Protein AF-A0A948MH46-F1 (afdb_monomer)

Structure (mmCIF, N/CA/C/O backbone):
data_AF-A0A948MH46-F1
#
_entry.id   AF-A0A948MH46-F1
#
loop_
_atom_site.group_PDB
_atom_site.id
_atom_site.type_symbol
_atom_site.label_atom_id
_atom_site.label_alt_id
_atom_site.label_comp_id
_atom_site.label_asym_id
_atom_site.label_entity_id
_atom_site.label_seq_id
_atom_site.pdbx_PDB_ins_code
_atom_site.Cartn_x
_atom_site.Cartn_y
_atom_site.Cartn_z
_atom_site.occupancy
_atom_site.B_iso_or_equiv
_atom_site.auth_seq_id
_atom_site.auth_comp_id
_atom_site.auth_asym_id
_atom_site.auth_atom_id
_atom_site.pdbx_PDB_model_num
ATOM 1 N N . MET A 1 1 ? 61.807 -23.622 1.135 1.00 54.81 1 MET A N 1
ATOM 2 C CA . MET A 1 1 ? 60.787 -22.663 1.619 1.00 54.81 1 MET A CA 1
ATOM 3 C C . MET A 1 1 ? 59.975 -22.115 0.438 1.00 54.81 1 MET A C 1
ATOM 5 O O . MET A 1 1 ? 59.960 -20.921 0.207 1.00 54.81 1 MET A O 1
ATOM 9 N N . THR A 1 2 ? 59.340 -22.984 -0.359 1.00 57.38 2 THR A N 1
ATOM 10 C CA . THR A 1 2 ? 58.675 -22.589 -1.627 1.00 57.38 2 THR A CA 1
ATOM 11 C C . THR A 1 2 ? 57.303 -23.246 -1.829 1.00 57.38 2 THR A C 1
ATOM 13 O O . THR A 1 2 ? 56.508 -22.768 -2.627 1.00 57.38 2 THR A O 1
ATOM 16 N N . LEU A 1 3 ? 56.960 -24.279 -1.046 1.00 60.03 3 LEU A N 1
ATOM 17 C CA . LEU A 1 3 ? 55.705 -25.028 -1.202 1.00 60.03 3 LEU A CA 1
ATOM 18 C C . LEU A 1 3 ? 54.468 -24.322 -0.603 1.00 60.03 3 LEU A C 1
ATOM 20 O O . LEU A 1 3 ? 53.342 -24.682 -0.920 1.00 60.03 3 LEU A O 1
ATOM 24 N N . ARG A 1 4 ? 54.658 -23.289 0.235 1.00 62.06 4 ARG A N 1
ATOM 25 C CA . ARG A 1 4 ? 53.557 -22.503 0.836 1.00 62.06 4 ARG A CA 1
ATOM 26 C C . ARG A 1 4 ? 53.067 -21.338 -0.031 1.00 62.06 4 ARG A C 1
ATOM 28 O O . ARG A 1 4 ? 52.043 -20.748 0.287 1.00 62.06 4 ARG A O 1
ATOM 35 N N . LEU A 1 5 ? 53.774 -21.026 -1.120 1.00 65.69 5 LEU A N 1
ATOM 36 C CA . LEU A 1 5 ? 53.410 -19.949 -2.052 1.00 65.69 5 LEU A CA 1
ATOM 37 C C . LEU A 1 5 ? 52.454 -20.427 -3.160 1.00 65.69 5 LEU A C 1
ATOM 39 O O . LEU A 1 5 ? 51.672 -19.638 -3.681 1.00 65.69 5 LEU A O 1
ATOM 43 N N . PHE A 1 6 ? 52.454 -21.730 -3.461 1.00 72.44 6 PHE A N 1
ATOM 44 C CA . PHE A 1 6 ? 51.547 -22.356 -4.429 1.00 72.44 6 PHE A CA 1
ATOM 45 C C . PHE A 1 6 ? 50.046 -22.180 -4.125 1.00 72.44 6 PHE A C 1
ATOM 47 O O . PHE A 1 6 ? 49.322 -21.761 -5.028 1.00 72.44 6 PHE A O 1
ATOM 54 N N . PRO A 1 7 ? 49.542 -22.435 -2.897 1.00 77.69 7 PRO A N 1
ATOM 55 C CA . PRO A 1 7 ? 48.110 -22.293 -2.623 1.00 77.69 7 PRO A CA 1
ATOM 56 C C . PRO A 1 7 ?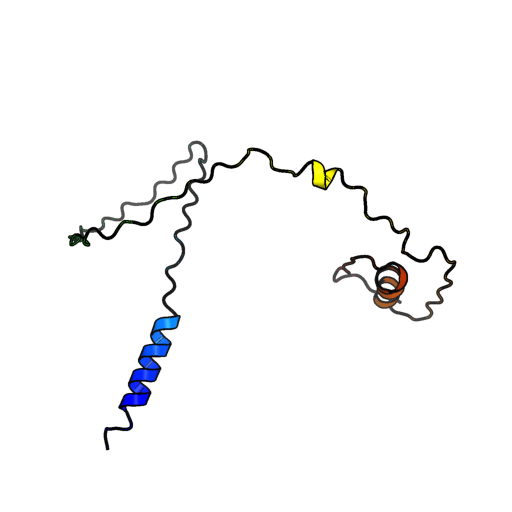 47.650 -20.832 -2.693 1.00 77.69 7 PRO A C 1
ATOM 58 O O . PRO A 1 7 ? 46.534 -20.559 -3.121 1.00 77.69 7 PRO A O 1
ATOM 61 N N . VAL A 1 8 ? 48.525 -19.887 -2.334 1.00 80.38 8 VAL A N 1
ATOM 62 C CA . VAL A 1 8 ? 48.232 -18.450 -2.409 1.00 80.38 8 VAL A CA 1
ATOM 63 C C . VAL A 1 8 ? 48.104 -18.004 -3.865 1.00 80.38 8 VAL A C 1
ATOM 65 O O . VAL A 1 8 ? 47.161 -17.298 -4.207 1.00 80.38 8 VAL A O 1
ATOM 68 N N . SER A 1 9 ? 48.999 -18.464 -4.743 1.00 80.00 9 SER A N 1
ATOM 69 C CA . SER A 1 9 ? 48.936 -18.142 -6.173 1.00 80.00 9 SER A CA 1
ATOM 70 C C . SER A 1 9 ? 47.686 -18.727 -6.846 1.00 80.00 9 SER A C 1
ATOM 72 O O . SER A 1 9 ? 47.034 -18.039 -7.630 1.00 80.00 9 SER A O 1
ATOM 74 N N . PHE A 1 10 ? 47.290 -19.950 -6.473 1.00 81.56 10 PHE A N 1
ATOM 75 C CA . PHE A 1 10 ? 46.062 -20.579 -6.970 1.00 81.56 10 PHE A CA 1
ATOM 76 C C . PHE A 1 10 ? 44.793 -19.847 -6.505 1.00 81.56 10 PHE A C 1
ATOM 78 O O . PHE A 1 10 ? 43.868 -19.640 -7.289 1.00 81.56 10 PHE A O 1
ATOM 85 N N . LEU A 1 11 ? 44.766 -19.395 -5.248 1.00 81.88 11 LEU A N 1
ATOM 86 C CA . LEU A 1 11 ? 43.648 -18.625 -4.704 1.00 81.88 11 LEU A CA 1
ATOM 87 C C . LEU A 1 11 ? 43.502 -17.267 -5.406 1.00 81.88 11 LEU A C 1
ATOM 89 O O . LEU A 1 11 ? 42.392 -16.887 -5.767 1.00 81.88 11 LEU A O 1
ATOM 93 N N . VAL A 1 12 ? 44.608 -16.568 -5.681 1.00 80.06 12 VAL A N 1
ATOM 94 C CA . VAL A 1 12 ? 44.581 -15.301 -6.435 1.00 80.06 12 VAL A CA 1
ATOM 95 C C . VAL A 1 12 ? 44.068 -15.508 -7.867 1.00 80.06 12 VAL A C 1
ATOM 97 O O . VAL A 1 12 ? 43.268 -14.704 -8.340 1.00 80.06 12 VAL A O 1
ATOM 100 N N . ALA A 1 13 ? 44.446 -16.603 -8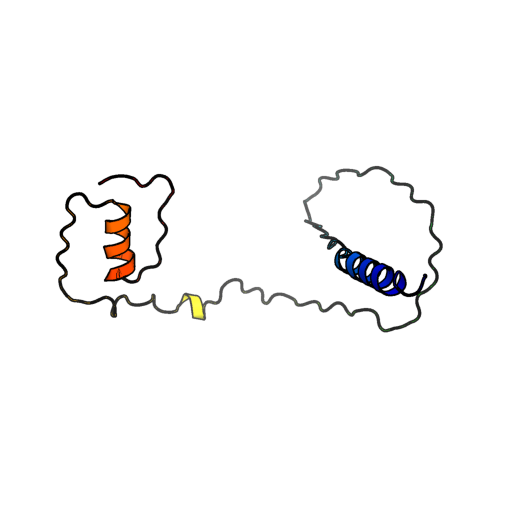.535 1.00 77.69 13 ALA A N 1
ATOM 101 C CA . ALA A 1 13 ? 43.948 -16.923 -9.876 1.00 77.69 13 ALA A CA 1
ATOM 102 C C . ALA A 1 13 ? 42.427 -17.179 -9.902 1.00 77.69 13 ALA A C 1
ATOM 104 O O . ALA A 1 13 ? 41.745 -16.729 -10.823 1.00 77.69 13 ALA A O 1
ATOM 105 N N . LEU A 1 14 ? 41.879 -17.838 -8.873 1.00 77.62 14 LEU A N 1
ATOM 106 C CA . LEU A 1 14 ? 40.433 -18.055 -8.738 1.00 77.62 14 LEU A CA 1
ATOM 107 C C . LEU A 1 14 ? 39.654 -16.750 -8.514 1.00 77.62 14 LEU A C 1
ATOM 109 O O . LEU A 1 14 ? 38.570 -16.594 -9.071 1.00 77.62 14 LEU A O 1
ATOM 113 N N . LEU A 1 15 ? 40.201 -15.796 -7.749 1.00 73.50 15 LEU A N 1
ATOM 114 C CA . LEU A 1 15 ? 39.531 -14.510 -7.504 1.00 73.50 15 LEU A CA 1
ATOM 115 C C . LEU A 1 15 ? 39.438 -13.631 -8.762 1.00 73.50 15 LEU A C 1
ATOM 117 O O . LEU A 1 15 ? 38.453 -12.912 -8.926 1.00 73.50 15 LEU A O 1
ATOM 121 N N . VAL A 1 16 ? 40.426 -13.693 -9.660 1.00 72.56 16 VAL A N 1
ATOM 122 C CA . VAL A 1 16 ? 40.437 -12.894 -10.902 1.00 72.56 16 VAL A CA 1
ATOM 123 C C . VAL A 1 16 ? 39.387 -13.384 -11.913 1.00 72.56 16 VAL A C 1
ATOM 125 O O . VAL A 1 16 ? 38.900 -12.599 -12.722 1.00 72.56 16 VAL A O 1
ATOM 128 N N . GLY A 1 17 ? 38.966 -14.651 -11.840 1.00 64.62 17 GLY A N 1
ATOM 129 C CA . GLY A 1 17 ? 37.969 -15.221 -12.754 1.00 64.62 17 GLY A CA 1
ATOM 130 C C . GLY A 1 17 ? 36.533 -14.721 -12.545 1.00 64.62 17 G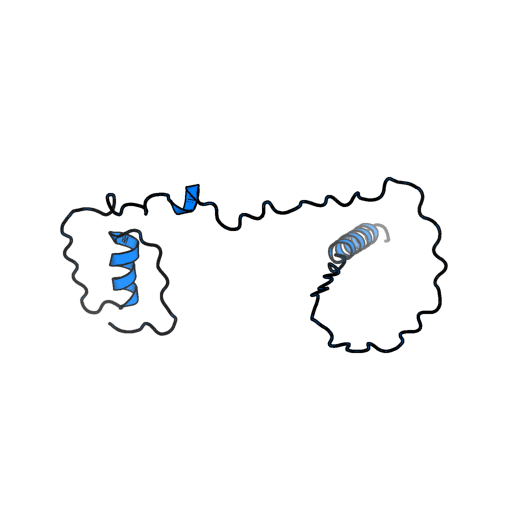LY A C 1
ATOM 131 O O . GLY A 1 17 ? 35.739 -14.751 -13.481 1.00 64.62 17 GLY A O 1
ATOM 132 N N . CYS A 1 18 ? 36.186 -14.230 -11.351 1.00 67.06 18 CYS A N 1
ATOM 133 C CA . CYS A 1 18 ? 34.805 -13.856 -11.020 1.00 67.06 18 CYS A CA 1
ATOM 134 C C . CYS A 1 18 ? 34.398 -12.441 -11.466 1.00 67.06 18 CYS A C 1
ATOM 136 O O . CYS A 1 18 ? 33.235 -12.076 -11.308 1.00 67.06 18 CYS A O 1
ATOM 138 N N . THR A 1 19 ? 35.315 -11.632 -12.009 1.00 68.62 19 THR A N 1
ATOM 139 C CA . THR A 1 19 ? 35.010 -10.249 -12.427 1.00 68.62 19 THR A CA 1
ATOM 140 C C . THR A 1 19 ? 34.808 -10.088 -13.933 1.00 68.62 19 THR A C 1
ATOM 142 O O . THR A 1 19 ? 34.399 -9.015 -14.375 1.00 68.62 19 THR A O 1
ATOM 145 N N . THR A 1 20 ? 35.037 -11.136 -14.735 1.00 69.00 20 THR A N 1
ATOM 146 C CA . THR A 1 20 ? 34.869 -11.070 -16.193 1.00 69.00 20 THR A CA 1
ATOM 147 C C . THR A 1 20 ? 33.441 -11.461 -16.588 1.00 69.00 20 THR A C 1
ATOM 149 O O . THR A 1 20 ? 33.128 -12.589 -16.956 1.00 69.00 20 THR A O 1
ATOM 152 N N . VAL A 1 21 ? 32.520 -10.509 -16.447 1.00 77.25 21 VAL A N 1
ATOM 153 C CA . VAL A 1 21 ? 31.196 -10.601 -17.070 1.00 77.25 21 VAL A CA 1
ATOM 154 C C . VAL A 1 21 ? 31.235 -9.719 -18.317 1.00 77.25 21 VAL A C 1
ATOM 156 O O . VAL A 1 21 ? 31.432 -8.510 -18.174 1.00 77.25 21 VAL A O 1
ATOM 159 N N . PRO A 1 22 ? 31.088 -10.271 -19.537 1.00 72.88 22 PRO A N 1
ATOM 160 C CA . PRO A 1 22 ? 30.970 -9.445 -20.729 1.00 72.88 22 PRO A CA 1
ATOM 161 C C . PRO A 1 22 ? 29.754 -8.531 -20.567 1.00 72.88 22 PRO A C 1
ATOM 163 O O . PRO A 1 22 ? 28.655 -8.990 -20.247 1.00 72.88 22 PRO A O 1
ATOM 166 N N . ALA A 1 23 ? 29.959 -7.226 -20.748 1.00 74.81 23 ALA A N 1
ATOM 167 C CA . ALA A 1 23 ? 28.858 -6.278 -20.717 1.00 74.81 23 ALA A CA 1
ATOM 168 C C . ALA A 1 23 ? 27.864 -6.649 -21.834 1.00 74.81 23 ALA A C 1
ATOM 170 O O . ALA A 1 23 ? 28.290 -6.860 -22.972 1.00 74.81 23 ALA A O 1
ATOM 171 N N . PRO A 1 24 ? 26.556 -6.755 -21.545 1.00 72.75 24 PRO A N 1
ATOM 172 C CA . PRO A 1 24 ? 25.571 -7.020 -22.581 1.00 72.75 24 PRO A CA 1
ATOM 173 C C . PRO A 1 24 ? 25.583 -5.865 -23.590 1.00 72.75 24 PRO A C 1
ATOM 175 O O . PRO A 1 24 ? 25.356 -4.710 -23.228 1.00 72.75 24 PRO A O 1
ATOM 178 N N . GLU A 1 25 ? 25.843 -6.172 -24.860 1.00 74.56 25 GLU A N 1
ATOM 179 C CA . GLU A 1 25 ? 25.729 -5.204 -25.950 1.00 74.56 25 GLU A CA 1
ATOM 180 C C . GLU A 1 25 ? 24.240 -4.925 -26.199 1.00 74.56 25 GLU A C 1
ATOM 182 O O . GLU A 1 25 ? 23.538 -5.662 -26.892 1.00 74.56 25 GLU A O 1
ATOM 187 N N . VAL A 1 26 ? 23.722 -3.868 -25.574 1.00 74.31 26 VAL A N 1
ATOM 188 C CA . VAL A 1 26 ? 22.335 -3.434 -25.757 1.00 74.31 26 VAL A CA 1
ATOM 189 C C . VAL A 1 26 ? 22.248 -2.606 -27.038 1.00 74.31 26 VAL A C 1
ATOM 191 O O . VAL A 1 26 ? 22.414 -1.386 -27.012 1.00 74.31 26 VAL A O 1
ATOM 194 N N . ARG A 1 27 ? 21.944 -3.253 -28.168 1.00 68.50 27 ARG A N 1
ATOM 195 C CA . ARG A 1 27 ? 21.571 -2.533 -29.393 1.00 68.50 27 ARG A CA 1
ATOM 196 C C . ARG A 1 27 ? 20.172 -1.955 -29.245 1.00 68.50 27 ARG A C 1
ATOM 198 O O . ARG A 1 27 ? 19.173 -2.668 -29.306 1.00 68.50 27 ARG A O 1
ATOM 205 N N . ARG A 1 28 ? 20.100 -0.643 -29.026 1.00 70.38 28 ARG A N 1
ATOM 206 C CA . ARG A 1 28 ? 18.855 0.124 -29.118 1.00 70.38 28 ARG A CA 1
ATOM 207 C C . ARG A 1 28 ? 18.725 0.686 -30.528 1.00 70.38 28 ARG A C 1
ATOM 209 O O . ARG A 1 28 ? 18.797 1.895 -30.715 1.00 70.38 28 ARG A O 1
ATOM 216 N N . ASP A 1 29 ? 18.508 -0.196 -31.501 1.00 62.81 29 ASP A N 1
ATOM 217 C CA . ASP A 1 29 ? 18.044 0.200 -32.834 1.00 62.81 29 ASP A CA 1
ATOM 218 C C . ASP A 1 29 ? 16.565 0.596 -32.733 1.00 62.81 29 ASP A C 1
ATOM 220 O O . ASP A 1 29 ? 15.652 -0.103 -33.175 1.00 62.81 29 ASP A O 1
ATOM 224 N N . ALA A 1 30 ? 16.306 1.722 -32.068 1.00 56.91 30 ALA A N 1
ATOM 225 C CA . ALA A 1 30 ? 15.046 2.410 -32.248 1.00 56.91 30 ALA A CA 1
ATOM 226 C C . ALA A 1 30 ? 15.047 2.917 -33.691 1.00 56.91 30 ALA A C 1
ATOM 228 O O . ALA A 1 30 ? 15.916 3.702 -34.069 1.00 56.91 30 ALA A O 1
ATOM 229 N N . VAL A 1 31 ? 14.080 2.475 -34.497 1.00 59.78 31 VAL A N 1
ATOM 230 C CA . VAL A 1 31 ? 13.761 3.121 -35.775 1.00 59.78 31 VAL A CA 1
ATOM 231 C C . VAL A 1 31 ? 13.227 4.515 -35.440 1.00 59.78 31 VAL A C 1
ATOM 233 O O . VAL A 1 31 ? 12.025 4.748 -35.342 1.00 59.78 31 VAL A O 1
ATOM 236 N N . LEU A 1 32 ? 14.149 5.436 -35.171 1.00 58.81 32 LEU A N 1
ATOM 237 C CA . LEU A 1 32 ? 13.901 6.861 -35.120 1.00 58.81 32 LEU A CA 1
ATOM 238 C C . LEU A 1 32 ? 13.834 7.297 -36.576 1.00 58.81 32 LEU A C 1
ATOM 240 O O . LEU A 1 32 ? 14.813 7.173 -37.313 1.00 58.81 32 LEU A O 1
ATOM 244 N N . GLY A 1 33 ? 12.659 7.743 -37.011 1.00 54.84 33 GLY A N 1
ATOM 245 C CA . GLY A 1 33 ? 12.505 8.341 -38.329 1.00 54.84 33 GLY A CA 1
ATOM 246 C C . GLY A 1 33 ? 13.603 9.381 -38.562 1.00 54.84 33 GLY A C 1
ATOM 247 O O . GLY A 1 33 ? 13.739 10.318 -37.783 1.00 54.84 33 GLY A O 1
ATOM 248 N N . SER A 1 34 ? 14.412 9.144 -39.596 1.00 55.59 34 SER A N 1
ATOM 249 C CA . SER A 1 34 ? 15.320 10.083 -40.266 1.00 55.59 34 SER A CA 1
ATOM 250 C C . SER A 1 34 ? 15.831 11.268 -39.427 1.00 55.59 34 SER A C 1
ATOM 252 O O . SER A 1 34 ? 15.532 12.428 -39.721 1.00 55.59 34 SER A O 1
ATOM 254 N N . HIS A 1 35 ? 16.660 10.995 -38.424 1.00 49.56 35 HIS A N 1
ATOM 255 C CA . HIS A 1 35 ? 17.686 11.944 -37.992 1.00 49.56 35 HIS A CA 1
ATOM 256 C C . HIS A 1 35 ? 19.010 11.191 -37.893 1.00 49.56 35 HIS A C 1
ATOM 258 O O . HIS A 1 35 ? 19.309 10.527 -36.904 1.00 49.56 35 HIS A O 1
ATOM 264 N N . GLN A 1 36 ? 19.766 11.233 -38.991 1.00 48.56 36 GLN A N 1
ATOM 265 C CA . GLN A 1 36 ? 21.111 10.684 -39.057 1.00 48.56 3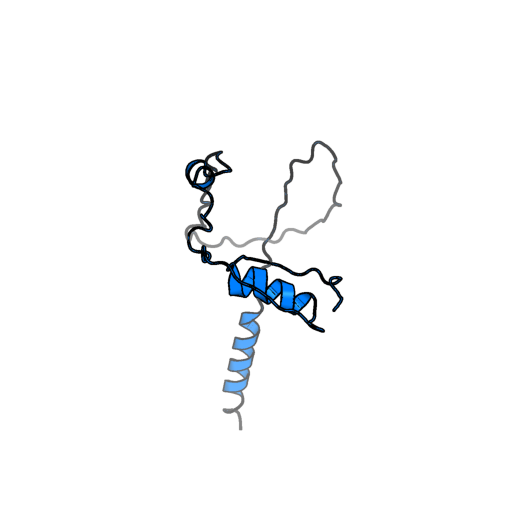6 GLN A CA 1
ATOM 266 C C . GLN A 1 36 ? 22.038 11.544 -38.198 1.00 48.56 36 GLN A C 1
ATOM 268 O O . GLN A 1 36 ? 22.308 12.695 -38.531 1.00 48.56 36 GLN A O 1
ATOM 273 N N . VAL A 1 37 ? 22.549 10.973 -37.111 1.00 50.38 37 VAL A N 1
ATOM 274 C CA . VAL A 1 37 ? 23.770 11.464 -36.468 1.00 50.38 37 VAL A CA 1
ATOM 275 C C . VAL A 1 37 ? 24.907 10.591 -36.984 1.00 50.38 37 VAL A C 1
ATOM 277 O O . VAL A 1 37 ? 24.936 9.387 -36.739 1.00 50.38 37 VAL A O 1
ATOM 280 N N . VAL A 1 38 ? 25.810 11.192 -37.757 1.00 51.41 38 VAL A N 1
ATOM 281 C CA . VAL A 1 38 ? 27.026 10.544 -38.258 1.00 51.41 38 VAL A CA 1
ATOM 282 C C . VAL A 1 38 ? 27.983 10.340 -37.083 1.00 51.41 38 VAL A C 1
ATOM 284 O O . VAL A 1 38 ? 28.458 11.308 -36.494 1.00 51.41 38 VAL A O 1
ATOM 287 N N . ALA A 1 39 ? 28.261 9.082 -36.741 1.00 53.72 39 ALA A N 1
ATOM 288 C CA . ALA A 1 39 ? 29.388 8.716 -35.891 1.00 53.72 39 ALA A CA 1
ATOM 289 C C . ALA A 1 39 ? 30.650 8.629 -36.765 1.00 53.72 39 ALA A C 1
ATOM 291 O O . ALA A 1 39 ? 30.608 8.060 -37.855 1.00 53.72 39 ALA A O 1
ATOM 292 N N . GLY A 1 40 ? 31.735 9.260 -36.309 1.00 50.53 40 GLY A N 1
ATOM 293 C CA . GLY A 1 40 ? 32.990 9.402 -37.047 1.00 50.53 40 GLY A CA 1
ATOM 294 C C . GLY A 1 40 ? 33.642 8.075 -37.439 1.00 50.53 40 GLY A C 1
ATOM 295 O O . GLY A 1 40 ? 33.458 7.054 -36.779 1.00 50.53 40 GLY A O 1
ATOM 296 N N . ASP A 1 41 ? 34.412 8.129 -38.527 1.00 50.78 41 ASP A N 1
ATOM 297 C CA . ASP A 1 41 ? 35.250 7.049 -39.045 1.00 50.78 41 ASP A CA 1
ATOM 298 C C . ASP A 1 41 ? 36.220 6.575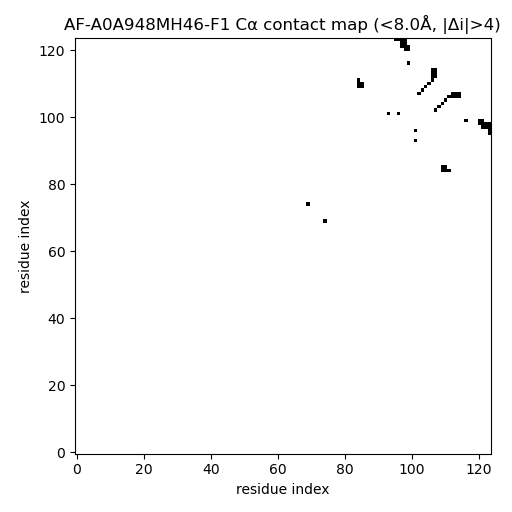 -37.950 1.00 50.78 41 ASP A C 1
ATOM 300 O O . ASP A 1 41 ? 37.159 7.264 -37.552 1.00 50.78 41 ASP A O 1
ATOM 304 N N . GLY A 1 42 ? 35.912 5.404 -37.399 1.00 50.28 42 GLY A N 1
ATOM 305 C CA . GLY A 1 42 ? 36.815 4.613 -36.584 1.00 50.28 42 GLY A CA 1
ATOM 306 C C . GLY A 1 42 ? 37.458 3.564 -37.474 1.00 50.28 42 GLY A C 1
ATOM 307 O O . GLY A 1 42 ? 36.998 2.423 -37.520 1.00 50.28 42 GLY A O 1
ATOM 308 N N . SER A 1 43 ? 38.488 3.958 -38.217 1.00 51.72 43 SER A N 1
ATOM 309 C CA . SER A 1 43 ? 39.389 3.044 -38.918 1.00 51.72 43 SER A CA 1
ATO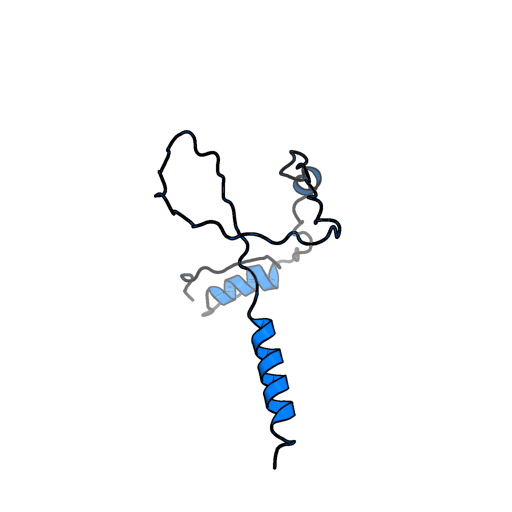M 310 C C . SER A 1 43 ? 40.001 2.020 -37.948 1.00 51.72 43 SER A C 1
ATOM 312 O O . SER A 1 43 ? 40.999 2.260 -37.273 1.00 51.72 43 SER A O 1
ATOM 314 N N . HIS A 1 44 ? 39.399 0.834 -37.883 1.00 49.41 44 HIS A N 1
ATOM 315 C CA . HIS A 1 44 ? 40.007 -0.328 -37.247 1.00 49.41 44 HIS A CA 1
ATOM 316 C C . HIS A 1 44 ? 40.730 -1.139 -38.319 1.00 49.41 44 HIS A C 1
ATOM 318 O O . HIS A 1 44 ? 40.108 -1.779 -39.168 1.00 49.41 44 HIS A O 1
ATOM 324 N N . ALA A 1 45 ? 42.062 -1.069 -38.284 1.00 49.41 45 ALA A N 1
ATOM 325 C CA . ALA A 1 45 ? 42.945 -1.961 -39.020 1.00 49.41 45 ALA A CA 1
ATOM 326 C C . ALA A 1 45 ? 42.523 -3.420 -38.779 1.00 49.41 45 ALA A C 1
ATOM 328 O O . ALA A 1 45 ? 42.297 -3.827 -37.637 1.00 49.41 45 ALA A O 1
ATOM 329 N N . GLY A 1 46 ? 42.368 -4.165 -39.876 1.00 49.00 46 GLY A N 1
ATOM 330 C CA . GLY A 1 46 ? 41.856 -5.530 -39.884 1.00 49.00 46 GLY A CA 1
ATOM 331 C C . GLY A 1 46 ? 42.652 -6.449 -38.964 1.00 49.00 46 GLY A C 1
ATOM 332 O O . GLY A 1 46 ? 43.877 -6.505 -39.030 1.00 49.00 46 GLY A O 1
ATOM 333 N N . VAL A 1 47 ? 41.932 -7.165 -38.106 1.00 55.06 47 VAL A N 1
ATOM 334 C CA . VAL A 1 47 ? 42.460 -8.309 -37.368 1.00 55.06 47 VAL A CA 1
ATOM 335 C C . VAL A 1 47 ? 42.105 -9.569 -38.150 1.00 55.06 47 VAL A C 1
ATOM 337 O O . VAL A 1 47 ? 40.931 -9.820 -38.425 1.00 55.06 47 VAL A O 1
ATOM 340 N N . ASP A 1 48 ? 43.117 -10.343 -38.535 1.00 56.97 48 ASP A N 1
ATOM 341 C CA . ASP A 1 48 ? 42.928 -11.654 -39.151 1.00 56.97 48 ASP A CA 1
ATOM 342 C C . ASP A 1 48 ? 42.338 -12.612 -38.107 1.00 56.97 48 ASP A C 1
ATOM 344 O O . ASP A 1 48 ? 42.983 -12.964 -37.117 1.00 56.97 48 ASP A O 1
ATOM 348 N N . ALA A 1 49 ? 41.075 -12.992 -38.301 1.00 59.25 49 ALA A N 1
ATOM 349 C CA . ALA A 1 49 ? 40.367 -13.911 -37.421 1.00 59.25 49 ALA A CA 1
ATOM 350 C C . ALA A 1 49 ? 40.601 -15.364 -37.865 1.00 59.25 49 ALA A C 1
ATOM 352 O O . ALA A 1 49 ? 40.240 -15.753 -38.976 1.00 59.25 49 ALA A O 1
ATOM 353 N N . GLU A 1 50 ? 41.182 -16.170 -36.976 1.00 58.25 50 GLU A N 1
ATOM 354 C CA . GLU A 1 50 ? 41.341 -17.617 -37.152 1.00 58.25 50 GLU A CA 1
ATOM 355 C C . GLU A 1 50 ? 39.972 -18.314 -36.974 1.00 58.25 50 GLU A C 1
ATOM 357 O O . GLU A 1 50 ? 39.245 -17.996 -36.022 1.00 58.25 50 GLU A O 1
ATOM 362 N N . PRO A 1 51 ? 39.554 -19.208 -37.891 1.00 57.22 51 PRO A N 1
ATOM 363 C CA . PRO A 1 51 ? 38.210 -19.770 -37.880 1.00 57.22 51 PRO A CA 1
ATOM 364 C C . PRO A 1 51 ? 38.023 -20.774 -36.735 1.00 57.22 51 PRO A C 1
ATOM 366 O O . PRO A 1 51 ? 38.524 -21.895 -36.758 1.00 57.22 51 PRO A O 1
ATOM 369 N N . LEU A 1 52 ? 37.206 -20.395 -35.753 1.00 61.31 52 LEU A N 1
ATOM 370 C CA . LEU A 1 52 ? 36.746 -21.292 -34.694 1.00 61.31 52 LEU A CA 1
ATOM 371 C C . LEU A 1 52 ? 35.951 -22.465 -35.296 1.00 61.31 52 LEU A C 1
ATOM 373 O O . LEU A 1 52 ? 34.973 -22.273 -36.024 1.00 61.31 52 LEU A O 1
ATOM 377 N N . GLY A 1 53 ? 36.388 -23.686 -34.975 1.00 60.06 53 GLY A N 1
ATOM 378 C CA . GLY A 1 53 ? 35.789 -24.939 -35.429 1.00 60.06 53 GLY A CA 1
ATOM 379 C C . GLY A 1 53 ? 34.287 -25.043 -35.147 1.00 60.06 53 GLY A C 1
ATOM 380 O O . GLY A 1 53 ? 33.760 -24.467 -34.197 1.00 60.06 53 GLY A O 1
ATOM 381 N N . THR A 1 54 ? 33.604 -25.803 -36.003 1.00 60.12 54 THR A N 1
ATOM 382 C CA . THR A 1 54 ? 32.145 -25.887 -36.180 1.00 60.12 54 THR A CA 1
ATOM 383 C C . THR A 1 54 ? 31.412 -26.563 -35.010 1.00 60.12 54 THR A C 1
ATOM 385 O O . THR A 1 54 ? 30.695 -27.546 -35.187 1.00 60.12 54 THR A O 1
ATOM 388 N N . SER A 1 55 ? 31.567 -26.058 -33.788 1.00 63.38 55 SER A N 1
ATOM 389 C CA . SER A 1 55 ? 30.657 -26.390 -32.694 1.00 63.38 55 SER A CA 1
ATOM 390 C C . SER A 1 55 ? 29.410 -25.528 -32.852 1.00 63.38 55 SER A C 1
ATOM 392 O O . SER A 1 55 ? 29.510 -24.303 -32.881 1.00 63.38 55 SER A O 1
ATOM 394 N N . SER A 1 56 ? 28.261 -26.184 -33.048 1.00 68.31 56 SER A N 1
ATOM 395 C CA . SER A 1 56 ? 26.952 -25.586 -33.338 1.00 68.31 56 SER A CA 1
ATOM 396 C C . SER A 1 56 ? 26.764 -24.229 -32.657 1.00 68.31 56 SER A C 1
ATOM 398 O O . SER A 1 56 ? 26.582 -24.154 -31.442 1.00 68.31 56 SER A O 1
ATOM 400 N N . ALA A 1 57 ? 26.781 -23.164 -33.459 1.00 69.38 57 ALA A N 1
ATOM 401 C CA . ALA A 1 57 ? 26.556 -21.808 -32.987 1.00 69.38 57 ALA A CA 1
ATOM 402 C C . ALA A 1 57 ? 25.203 -21.709 -32.248 1.00 69.38 57 ALA A C 1
ATOM 404 O O . ALA A 1 57 ? 24.245 -22.396 -32.633 1.00 69.38 57 ALA A O 1
ATOM 405 N N . PRO A 1 58 ? 25.097 -20.877 -31.194 1.00 73.06 58 PRO A N 1
ATOM 406 C CA . PRO A 1 58 ? 23.842 -20.665 -30.485 1.00 73.06 58 PRO A CA 1
ATOM 407 C C . PRO A 1 58 ? 22.755 -20.212 -31.468 1.00 73.06 58 PRO A C 1
ATOM 409 O O . PRO A 1 58 ? 22.873 -19.185 -32.132 1.00 73.06 58 PRO A O 1
ATOM 412 N N . GLN A 1 59 ? 21.699 -21.017 -31.586 1.00 80.81 59 GLN A N 1
ATOM 413 C CA . GLN A 1 59 ? 20.568 -20.747 -32.469 1.00 80.81 59 GLN A CA 1
ATOM 414 C C . GLN A 1 59 ? 19.713 -19.624 -31.875 1.00 80.81 59 GLN A C 1
ATOM 416 O O . GLN A 1 59 ? 19.302 -19.685 -30.713 1.00 80.81 59 GLN A O 1
ATOM 421 N N . ALA A 1 60 ? 19.411 -18.606 -32.678 1.00 80.81 60 ALA A N 1
ATOM 422 C CA . ALA A 1 60 ? 18.520 -17.530 -32.267 1.00 80.81 60 ALA A CA 1
ATOM 423 C C . ALA A 1 60 ? 17.079 -18.055 -32.129 1.00 80.81 60 ALA A C 1
ATOM 425 O O . ALA A 1 60 ? 16.437 -18.419 -33.113 1.00 80.81 60 ALA A O 1
ATOM 426 N N . VAL A 1 61 ? 16.542 -18.067 -30.905 1.00 86.69 61 VAL A N 1
ATOM 427 C CA . VAL A 1 61 ? 15.131 -18.400 -30.656 1.00 86.69 61 VAL A CA 1
ATOM 428 C C . VAL A 1 61 ? 14.300 -17.122 -30.720 1.00 86.69 61 VAL A C 1
ATOM 430 O O . VAL A 1 61 ? 14.199 -16.375 -29.748 1.00 86.69 61 VAL A O 1
ATOM 433 N N . ILE A 1 62 ? 13.676 -16.869 -31.870 1.00 85.56 62 ILE A N 1
ATOM 434 C CA . ILE A 1 62 ? 12.776 -15.724 -32.046 1.00 85.56 62 ILE A CA 1
ATOM 435 C C . ILE A 1 62 ? 11.384 -16.092 -31.524 1.00 85.56 62 ILE A C 1
ATOM 437 O O . ILE A 1 62 ? 10.661 -16.878 -32.136 1.00 85.56 62 ILE A O 1
ATOM 441 N N . ARG A 1 63 ? 10.972 -15.482 -30.409 1.00 86.31 63 ARG A N 1
ATOM 442 C CA . ARG A 1 63 ? 9.600 -15.578 -29.889 1.00 86.31 63 ARG A CA 1
ATOM 443 C C . ARG A 1 63 ? 8.800 -14.360 -30.336 1.00 86.31 63 ARG A C 1
ATOM 445 O O . ARG A 1 63 ? 8.954 -13.276 -29.782 1.00 86.31 63 ARG A O 1
ATOM 452 N N . ARG A 1 64 ? 7.937 -14.531 -31.340 1.00 86.44 64 ARG A N 1
ATOM 453 C CA . ARG A 1 64 ? 6.981 -13.483 -31.726 1.00 86.44 64 ARG A CA 1
ATOM 454 C C . ARG A 1 64 ? 5.951 -13.307 -30.606 1.00 86.44 64 ARG A C 1
ATOM 456 O O . ARG A 1 64 ? 5.412 -14.290 -30.105 1.00 86.44 64 ARG A O 1
ATOM 463 N N . GLY A 1 65 ? 5.697 -12.063 -30.205 1.00 86.50 65 GLY A N 1
ATOM 464 C CA . GLY A 1 65 ? 4.666 -11.752 -29.216 1.00 86.50 65 GLY A CA 1
ATOM 465 C C . GLY A 1 65 ? 3.269 -12.094 -29.738 1.00 86.50 65 GLY A C 1
ATOM 466 O O . GLY A 1 65 ? 3.009 -12.028 -30.936 1.00 86.50 65 GLY A O 1
ATOM 467 N N . THR A 1 66 ? 2.348 -12.424 -28.838 1.00 85.44 66 THR A N 1
ATOM 468 C CA . THR A 1 66 ? 0.959 -12.795 -29.168 1.00 85.44 66 THR A CA 1
ATOM 469 C C . THR A 1 66 ? 0.064 -11.595 -29.513 1.00 85.44 66 THR A C 1
ATOM 471 O O . THR A 1 66 ? -1.143 -11.753 -29.673 1.00 85.44 66 THR A O 1
ATOM 474 N N . GLY A 1 67 ? 0.615 -10.375 -29.558 1.00 88.31 67 GLY A N 1
ATOM 475 C CA . GLY A 1 67 ? -0.136 -9.132 -29.784 1.00 88.31 67 GLY A CA 1
ATOM 476 C C . GLY A 1 67 ? -1.094 -8.743 -28.648 1.00 88.31 67 GLY A C 1
ATOM 477 O O . GLY A 1 67 ? -1.748 -7.708 -28.725 1.00 88.31 67 GLY A O 1
ATOM 478 N N . THR A 1 68 ? -1.177 -9.542 -27.582 1.00 87.12 68 THR A N 1
ATOM 479 C CA . THR A 1 68 ? -2.082 -9.308 -26.452 1.00 87.12 68 THR A CA 1
ATOM 480 C C . THR A 1 68 ? -1.286 -8.784 -25.262 1.00 87.12 68 THR A C 1
ATOM 482 O O . THR A 1 68 ? -0.525 -9.526 -24.652 1.00 87.12 68 THR A O 1
ATOM 485 N N . MET A 1 69 ? -1.453 -7.498 -24.939 1.00 86.56 69 MET A N 1
ATOM 486 C CA . MET A 1 69 ? -0.733 -6.840 -23.834 1.00 86.56 69 MET A CA 1
ATOM 487 C C . MET A 1 69 ? -1.355 -7.123 -22.462 1.00 86.56 69 MET A C 1
ATOM 489 O O . MET A 1 69 ? -0.654 -7.130 -21.457 1.00 86.56 69 MET A O 1
ATOM 493 N N . ILE A 1 70 ? -2.671 -7.354 -22.416 1.00 87.31 70 ILE A N 1
ATOM 494 C CA . ILE A 1 70 ? -3.434 -7.493 -21.173 1.00 87.31 70 ILE A CA 1
ATOM 495 C C . ILE A 1 70 ? -4.144 -8.842 -21.169 1.00 87.31 70 ILE A C 1
ATOM 497 O O . ILE A 1 70 ? -4.893 -9.172 -22.091 1.00 87.31 70 ILE A O 1
ATOM 501 N N . ASN A 1 71 ? -3.963 -9.602 -20.094 1.00 88.31 71 ASN A N 1
ATOM 502 C CA . ASN A 1 71 ? -4.754 -10.795 -19.837 1.00 88.31 71 ASN A CA 1
ATOM 503 C C . ASN A 1 71 ? -6.185 -10.374 -19.447 1.00 88.31 71 ASN A C 1
ATOM 505 O O . ASN A 1 71 ? -6.448 -10.055 -18.289 1.00 88.31 71 ASN A O 1
ATOM 509 N N . ARG A 1 72 ? -7.108 -10.344 -20.420 1.00 89.75 72 ARG A N 1
ATOM 510 C CA . ARG A 1 72 ? -8.503 -9.914 -20.192 1.00 89.75 72 ARG A CA 1
ATOM 511 C C . ARG A 1 72 ? -9.237 -10.782 -19.169 1.00 89.75 72 ARG A C 1
ATOM 513 O O . ARG A 1 72 ? -10.034 -10.248 -18.411 1.00 89.75 72 ARG A O 1
ATOM 520 N N . SER A 1 73 ? -8.952 -12.086 -19.114 1.00 87.62 73 SER A N 1
ATOM 521 C CA . SER A 1 73 ? -9.530 -12.985 -18.104 1.00 87.62 73 SER A CA 1
ATOM 522 C C . SER A 1 73 ? -9.086 -12.637 -16.683 1.00 87.62 73 SER A C 1
ATOM 524 O O . SER A 1 73 ? -9.907 -12.665 -15.777 1.00 87.62 73 SER A O 1
ATOM 526 N N . ALA A 1 74 ? -7.820 -12.255 -16.486 1.00 84.94 74 ALA A N 1
ATOM 527 C CA . ALA A 1 74 ? -7.329 -11.793 -15.190 1.00 84.94 74 ALA A CA 1
ATOM 528 C C . ALA A 1 74 ? -7.853 -10.389 -14.848 1.00 84.94 74 ALA A C 1
ATOM 530 O O . ALA A 1 74 ? -8.186 -10.123 -13.701 1.00 84.94 74 ALA A O 1
ATOM 531 N N . ALA A 1 75 ? -7.968 -9.500 -15.839 1.00 86.75 75 ALA A N 1
ATOM 532 C CA . ALA A 1 75 ? -8.495 -8.149 -15.637 1.00 86.75 75 ALA A CA 1
ATOM 533 C C . ALA A 1 75 ? -10.003 -8.123 -15.325 1.00 86.75 75 ALA A C 1
ATOM 535 O O . ALA A 1 75 ? -10.477 -7.192 -14.684 1.00 86.75 75 ALA A O 1
ATOM 536 N N . ALA A 1 76 ? -10.752 -9.132 -15.776 1.00 89.88 76 ALA A N 1
ATOM 537 C CA . ALA A 1 76 ? -12.172 -9.289 -15.472 1.00 89.88 76 ALA A CA 1
ATOM 538 C C . ALA A 1 76 ? -12.429 -9.968 -14.116 1.00 89.88 76 ALA A C 1
ATOM 540 O O . ALA A 1 76 ? -13.589 -10.130 -13.734 1.00 89.88 76 ALA A O 1
ATOM 541 N N . ALA A 1 77 ? -11.379 -10.399 -13.404 1.00 87.44 77 ALA A N 1
ATOM 542 C CA . ALA A 1 77 ? -11.541 -10.997 -12.090 1.00 87.44 77 ALA A CA 1
ATOM 543 C C . ALA A 1 77 ? -12.216 -9.989 -11.138 1.00 87.44 77 ALA A C 1
ATOM 545 O O . ALA A 1 77 ? -11.841 -8.812 -11.135 1.00 87.44 77 ALA A O 1
ATOM 546 N N . PRO A 1 78 ? -13.203 -10.423 -10.331 1.00 80.56 78 PRO A N 1
ATOM 547 C CA . PRO A 1 78 ? -13.812 -9.571 -9.321 1.00 80.56 78 PRO A CA 1
ATOM 548 C C . PRO A 1 78 ? -12.744 -8.956 -8.417 1.00 80.56 78 PRO A C 1
ATOM 550 O O . PRO A 1 78 ? -11.786 -9.632 -8.034 1.00 80.56 78 PRO A O 1
ATOM 553 N N . GLN A 1 79 ? -12.915 -7.679 -8.065 1.00 76.62 79 GLN A N 1
ATOM 554 C CA . GLN A 1 79 ? -12.028 -7.044 -7.096 1.00 76.62 79 GLN A CA 1
ATOM 555 C C . GLN A 1 79 ? -12.039 -7.858 -5.793 1.00 76.62 79 GLN A C 1
ATOM 557 O O . GLN A 1 79 ? -13.111 -8.324 -5.393 1.00 76.62 79 GLN A O 1
ATOM 562 N N . PRO A 1 80 ? -10.879 -8.037 -5.130 1.00 74.12 80 PRO A N 1
ATOM 563 C CA . PRO A 1 80 ? -10.814 -8.729 -3.852 1.00 74.12 80 PRO A CA 1
ATOM 564 C C . PRO A 1 80 ? -11.839 -8.118 -2.899 1.00 74.12 80 PRO A C 1
ATOM 566 O O . PRO A 1 80 ? -11.787 -6.925 -2.597 1.00 74.12 80 PRO A O 1
ATOM 569 N N . SER A 1 81 ? -12.814 -8.918 -2.472 1.00 69.12 81 SER A N 1
ATOM 570 C CA . SER A 1 81 ? -13.838 -8.435 -1.560 1.00 69.12 81 SER A CA 1
ATOM 571 C C . SER A 1 81 ? -13.198 -8.161 -0.207 1.00 69.12 81 SER A C 1
ATOM 573 O O . SER A 1 81 ? -12.572 -9.050 0.370 1.00 69.12 81 SER A O 1
ATOM 575 N N . LEU A 1 82 ? -13.466 -6.988 0.360 1.00 64.50 82 LEU A N 1
ATOM 576 C CA . LEU A 1 82 ? -13.194 -6.690 1.768 1.00 64.50 82 LEU A CA 1
ATOM 577 C C . LEU A 1 82 ? -14.090 -7.503 2.723 1.00 64.50 82 LEU A C 1
ATOM 579 O O . LEU A 1 82 ? -14.137 -7.202 3.902 1.00 64.50 82 LEU A O 1
ATOM 583 N N . GLY A 1 83 ? -14.809 -8.529 2.253 1.00 59.28 83 GLY A N 1
ATOM 584 C CA . GLY A 1 83 ? -15.750 -9.318 3.059 1.00 59.28 83 GLY A CA 1
ATOM 585 C C . GLY A 1 83 ? -15.113 -10.063 4.238 1.00 59.28 83 GLY A C 1
ATOM 586 O O . GLY A 1 83 ? -15.825 -10.468 5.149 1.00 59.28 83 GLY A O 1
ATOM 587 N N . ASN A 1 84 ? -13.783 -10.201 4.244 1.00 56.38 84 ASN A N 1
ATOM 588 C CA . ASN A 1 84 ? -13.023 -10.755 5.365 1.00 56.38 84 ASN A CA 1
ATOM 589 C C . ASN A 1 84 ? -12.474 -9.664 6.302 1.00 56.38 84 ASN A C 1
ATOM 591 O O . ASN A 1 84 ? -11.986 -9.987 7.384 1.00 56.38 84 ASN A O 1
ATOM 595 N N . ALA A 1 85 ? -12.527 -8.387 5.900 1.00 59.59 85 ALA A N 1
ATOM 596 C CA . ALA A 1 85 ? -12.311 -7.276 6.812 1.00 59.59 85 ALA A CA 1
ATOM 597 C C . ALA A 1 85 ? -13.538 -7.232 7.723 1.00 59.59 85 ALA A C 1
ATOM 599 O O . ALA A 1 85 ? -14.664 -7.075 7.253 1.00 59.59 85 ALA A O 1
ATOM 600 N N . SER A 1 86 ? -13.304 -7.485 9.009 1.00 61.16 86 SER A N 1
ATOM 601 C CA . SER A 1 86 ? -14.308 -7.567 10.069 1.00 61.16 86 SER A CA 1
ATOM 602 C C . SER A 1 86 ? -15.488 -6.619 9.824 1.00 61.16 86 SER A C 1
ATOM 604 O O . SER A 1 86 ? -15.342 -5.403 9.895 1.00 61.16 86 SER A O 1
ATOM 606 N N . THR A 1 87 ? -16.680 -7.166 9.580 1.00 62.16 87 THR A N 1
ATOM 607 C CA . THR A 1 87 ? -17.939 -6.402 9.489 1.00 62.16 87 THR A CA 1
ATOM 608 C C . THR A 1 87 ? -18.432 -5.922 10.865 1.00 62.16 87 THR A C 1
ATOM 610 O O . THR A 1 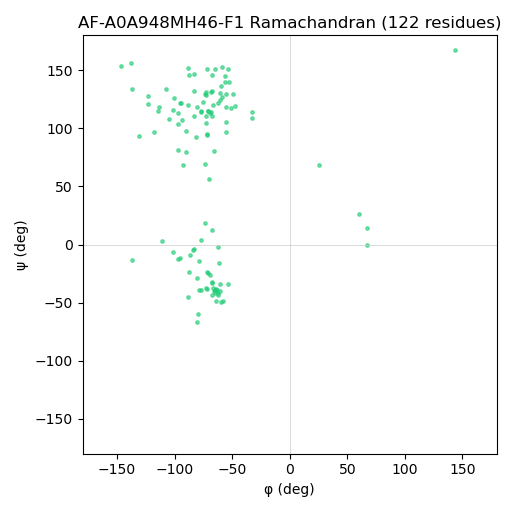87 ? -19.615 -5.632 11.040 1.00 62.16 87 THR A O 1
ATOM 613 N N . GLY A 1 88 ? -17.553 -5.896 11.871 1.00 70.50 88 GLY A N 1
ATOM 614 C CA . GLY A 1 88 ? -17.829 -5.415 13.219 1.00 70.50 88 GLY A CA 1
ATOM 615 C C . GLY A 1 88 ? -17.585 -3.912 13.353 1.00 70.50 88 GLY A C 1
ATOM 616 O O . GLY A 1 88 ? -16.753 -3.334 12.659 1.00 70.50 88 GLY A O 1
ATOM 617 N N . ASN A 1 89 ? -18.302 -3.274 14.277 1.00 74.62 89 ASN A N 1
ATOM 618 C CA . ASN A 1 89 ? -18.010 -1.901 14.677 1.00 74.62 89 ASN A CA 1
ATOM 619 C C . ASN A 1 89 ? -16.722 -1.885 15.519 1.00 74.62 89 ASN A C 1
ATOM 621 O O . ASN A 1 89 ? -16.612 -2.654 16.476 1.00 74.62 89 ASN A O 1
ATOM 625 N N . ALA A 1 90 ? -15.768 -1.024 15.169 1.00 74.44 90 ALA A N 1
ATOM 626 C CA . ALA A 1 90 ? -14.531 -0.823 15.911 1.00 74.44 90 ALA A CA 1
ATOM 627 C C . ALA A 1 90 ? -14.408 0.654 16.298 1.00 74.44 90 ALA A C 1
ATOM 629 O O . ALA A 1 90 ? -14.386 1.535 15.439 1.00 74.44 90 ALA A O 1
ATOM 630 N N . THR A 1 91 ? -14.322 0.918 17.600 1.00 85.25 91 THR A N 1
ATOM 631 C CA . THR A 1 91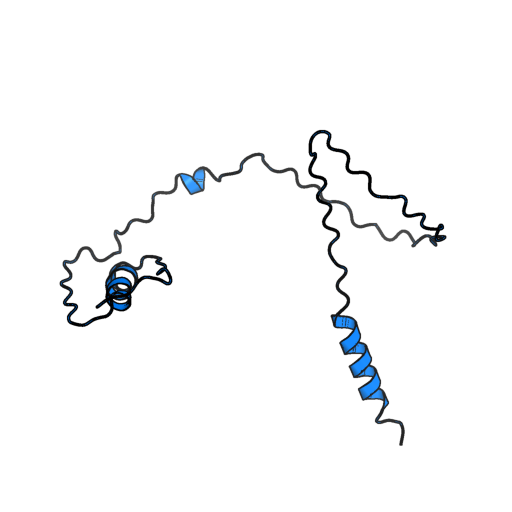 ? -14.060 2.258 18.128 1.00 85.25 91 THR A CA 1
ATOM 632 C C . THR A 1 91 ? -12.567 2.393 18.369 1.00 85.25 91 THR A C 1
ATOM 634 O O . THR A 1 91 ? -11.998 1.636 19.154 1.00 85.25 91 THR A O 1
ATOM 637 N N . PHE A 1 92 ? -11.943 3.372 17.725 1.00 85.94 92 PHE A N 1
ATOM 638 C CA . PHE A 1 92 ? -10.541 3.698 17.944 1.00 85.94 92 PHE A CA 1
ATOM 639 C C . PHE A 1 92 ? -10.435 5.013 18.715 1.00 85.94 92 PHE A C 1
ATOM 641 O O . PHE A 1 92 ? -11.111 5.982 18.375 1.00 85.94 92 PHE A O 1
ATOM 648 N N . ASN A 1 93 ? -9.585 5.048 19.741 1.00 89.94 93 ASN A N 1
ATOM 649 C CA . ASN A 1 93 ? -9.215 6.271 20.445 1.00 89.94 93 ASN A CA 1
ATOM 650 C C . ASN A 1 93 ? -7.729 6.531 20.205 1.00 89.94 93 ASN A C 1
ATOM 652 O O . ASN A 1 93 ? -6.894 5.732 20.627 1.00 89.94 93 ASN A O 1
ATOM 656 N N . PHE A 1 94 ? -7.416 7.627 19.523 1.00 91.31 94 PHE A N 1
ATOM 657 C CA . PHE A 1 94 ? -6.048 8.038 19.226 1.00 91.31 94 PHE A CA 1
ATOM 658 C C . PHE A 1 94 ? -5.811 9.392 19.889 1.00 91.31 94 PHE A C 1
ATOM 660 O O . PHE A 1 94 ? -6.209 10.425 19.358 1.00 91.31 94 PHE A O 1
ATOM 667 N N . GLU A 1 95 ? -5.213 9.385 21.075 1.00 91.75 95 GLU A N 1
ATOM 668 C CA . GLU A 1 95 ? -4.901 10.599 21.828 1.00 91.75 95 GLU A CA 1
ATOM 669 C C . GLU A 1 95 ? -3.383 10.760 21.904 1.00 91.75 95 GLU A C 1
ATOM 671 O O . GLU A 1 95 ? -2.695 9.890 22.434 1.00 91.75 95 GLU A O 1
ATOM 676 N N . GLY A 1 96 ? -2.862 11.852 21.337 1.00 87.81 96 GLY A N 1
ATOM 677 C CA . GLY A 1 96 ? -1.419 12.115 21.280 1.00 87.81 96 GLY A CA 1
ATOM 678 C C . GLY A 1 96 ? -0.627 11.141 20.400 1.00 87.81 96 GLY A C 1
ATOM 679 O O . GLY A 1 96 ? 0.599 11.098 20.493 1.00 87.81 96 GLY A O 1
ATOM 680 N N . GLU A 1 97 ? -1.308 10.355 19.565 1.00 91.75 97 GLU A N 1
ATOM 681 C CA . GLU A 1 97 ? -0.687 9.325 18.739 1.00 91.75 97 GLU A CA 1
ATOM 682 C C . GLU A 1 97 ? -0.216 9.895 17.399 1.00 91.75 97 GLU A C 1
ATOM 684 O O . GLU A 1 97 ? -0.852 10.768 16.818 1.00 91.75 97 GLU A O 1
ATOM 689 N N . SER A 1 98 ? 0.894 9.388 16.862 1.00 92.00 98 SER A N 1
ATOM 690 C CA . SER A 1 98 ? 1.384 9.883 15.571 1.00 92.00 98 SER A CA 1
ATOM 691 C C . SER A 1 98 ? 0.438 9.517 14.419 1.00 92.00 98 SER A C 1
ATOM 693 O O . SER A 1 98 ? -0.089 8.401 14.363 1.00 92.00 98 SER A O 1
ATOM 695 N N . VAL A 1 99 ? 0.319 10.395 13.415 1.00 90.06 99 VAL A N 1
ATOM 696 C CA . VAL A 1 99 ? -0.468 10.115 12.192 1.00 90.06 99 VAL A CA 1
ATOM 697 C C . VAL A 1 99 ? -0.038 8.795 11.532 1.00 90.06 99 VAL A C 1
ATOM 699 O O . VAL A 1 99 ? -0.869 8.052 11.018 1.00 90.06 99 VAL A O 1
ATOM 702 N N . HIS A 1 100 ? 1.249 8.441 11.600 1.00 91.31 100 HIS A N 1
ATOM 703 C CA . HIS A 1 100 ? 1.764 7.169 11.085 1.00 91.31 100 HIS A CA 1
ATOM 704 C C . HIS A 1 100 ? 1.161 5.948 11.784 1.00 91.31 100 HIS A C 1
ATOM 706 O O . HIS A 1 100 ? 0.812 4.966 11.125 1.00 91.31 100 HIS A O 1
ATOM 712 N N . ALA A 1 101 ? 1.052 5.998 13.110 1.00 90.88 101 ALA A N 1
ATOM 713 C CA . ALA A 1 101 ? 0.527 4.901 13.906 1.00 90.88 101 ALA A CA 1
ATOM 714 C C . ALA A 1 101 ? -0.986 4.744 13.725 1.00 90.88 101 ALA A C 1
ATOM 716 O O . ALA A 1 101 ? -1.453 3.616 13.578 1.00 90.88 101 ALA A O 1
ATOM 717 N N . VAL A 1 102 ? -1.729 5.850 13.609 1.00 92.31 102 VAL A N 1
ATOM 718 C CA . VAL A 1 102 ? -3.161 5.831 13.259 1.00 92.31 102 VAL A CA 1
ATOM 719 C C . VAL A 1 102 ? -3.381 5.168 11.897 1.00 92.31 102 VAL A C 1
ATOM 721 O O . VAL A 1 102 ? -4.191 4.249 11.759 1.00 92.31 102 VAL A O 1
ATOM 724 N N . VAL A 1 103 ? -2.618 5.595 10.885 1.00 92.50 103 VAL A N 1
ATOM 725 C CA . VAL A 1 103 ? -2.711 5.068 9.516 1.00 92.50 103 VAL A CA 1
ATOM 726 C C . VAL A 1 103 ? -2.373 3.578 9.478 1.00 92.50 103 VAL A C 1
ATOM 728 O O . VAL A 1 103 ? -3.085 2.811 8.830 1.00 92.50 103 VAL A O 1
ATOM 731 N N . LYS A 1 104 ? -1.338 3.147 10.207 1.00 92.00 104 LYS A N 1
ATOM 732 C CA . LYS A 1 104 ? -0.989 1.728 10.331 1.00 92.00 104 LYS A CA 1
ATOM 733 C C . LYS A 1 104 ? -2.093 0.926 11.023 1.00 92.00 104 LYS A C 1
ATOM 735 O O . LYS A 1 104 ? -2.479 -0.114 10.499 1.00 92.00 104 LYS A O 1
ATOM 740 N N . ALA A 1 105 ? -2.599 1.397 12.160 1.00 88.62 105 ALA A N 1
ATOM 741 C CA . ALA A 1 105 ? -3.602 0.675 12.939 1.00 88.62 105 ALA A CA 1
ATOM 742 C C . ALA A 1 105 ? -4.889 0.444 12.132 1.00 88.62 105 ALA A C 1
ATOM 744 O O . ALA A 1 105 ? -5.468 -0.639 12.168 1.00 88.62 105 ALA A O 1
ATOM 745 N N . ILE A 1 106 ? -5.313 1.444 11.354 1.00 87.12 106 ILE A N 1
ATOM 746 C CA . ILE A 1 106 ? -6.523 1.347 10.535 1.00 87.12 106 ILE A CA 1
ATOM 747 C C . ILE A 1 106 ? -6.252 0.559 9.249 1.00 87.12 106 ILE A C 1
ATOM 749 O O . ILE A 1 106 ? -6.901 -0.453 8.997 1.00 87.12 106 ILE A O 1
ATOM 753 N N . LEU A 1 107 ? -5.320 1.015 8.407 1.00 86.12 107 LEU A N 1
ATOM 754 C CA . LEU A 1 107 ? -5.145 0.440 7.070 1.00 86.12 107 LEU A CA 1
ATOM 755 C C . LEU A 1 107 ? -4.378 -0.878 7.103 1.00 86.12 107 LEU A C 1
ATOM 757 O O . LEU A 1 107 ? -4.734 -1.789 6.365 1.00 86.12 107 LEU A O 1
ATOM 761 N N . GLY A 1 108 ? -3.355 -0.986 7.946 1.00 85.69 108 GLY A N 1
ATOM 762 C CA . GLY A 1 108 ? -2.562 -2.200 8.095 1.00 85.69 108 GLY A CA 1
ATOM 763 C C . GLY A 1 108 ? -3.258 -3.219 8.985 1.00 85.69 108 GLY A C 1
ATOM 764 O O . GLY A 1 108 ? -3.675 -4.272 8.510 1.00 85.69 108 GLY A O 1
ATOM 765 N N . ASP A 1 109 ? -3.393 -2.895 10.269 1.00 85.69 109 ASP A N 1
ATOM 766 C CA . ASP A 1 109 ? -3.741 -3.889 11.286 1.00 85.69 109 ASP A CA 1
ATOM 767 C C . ASP A 1 109 ? -5.239 -4.256 11.261 1.00 85.69 109 ASP A C 1
ATOM 769 O O . ASP A 1 109 ? -5.579 -5.430 11.404 1.00 85.69 109 ASP A O 1
ATOM 773 N N . PHE A 1 110 ? -6.141 -3.289 11.038 1.00 82.56 110 PHE A N 1
ATOM 774 C CA . PHE A 1 110 ? -7.588 -3.548 11.011 1.00 82.56 110 PHE A CA 1
ATOM 775 C C . PHE A 1 110 ? -8.116 -3.951 9.627 1.00 82.56 110 PHE A C 1
ATOM 777 O O . PHE A 1 110 ? -8.902 -4.892 9.511 1.00 82.56 110 PHE A O 1
ATOM 784 N N . LEU A 1 111 ? -7.700 -3.251 8.568 1.00 84.38 111 LEU A N 1
ATOM 785 C CA . LEU A 1 111 ? -8.218 -3.479 7.214 1.00 84.38 111 LEU A CA 1
ATOM 786 C C . LEU A 1 111 ? -7.334 -4.394 6.354 1.00 84.38 111 LEU A C 1
ATOM 788 O O . LEU A 1 111 ? -7.784 -4.816 5.287 1.00 84.38 111 LEU A O 1
ATOM 792 N N . GLY A 1 112 ? -6.097 -4.699 6.765 1.00 82.88 112 GLY A N 1
ATOM 793 C CA . GLY A 1 112 ? -5.189 -5.568 6.005 1.00 82.88 112 GLY A CA 1
ATOM 794 C C . GLY A 1 112 ? -4.856 -5.050 4.600 1.00 82.88 112 GLY A C 1
ATOM 795 O O . GLY A 1 112 ? -4.610 -5.842 3.690 1.00 82.88 112 GLY A O 1
ATOM 796 N N . GLN A 1 113 ? -4.918 -3.736 4.387 1.00 82.75 113 GLN A N 1
ATOM 797 C CA . GLN A 1 113 ? -4.688 -3.099 3.094 1.00 82.75 113 GLN A CA 1
ATOM 798 C C . GLN A 1 113 ? -3.200 -2.899 2.839 1.00 82.75 113 GLN A C 1
ATOM 800 O O . GLN A 1 113 ? -2.424 -2.595 3.742 1.00 82.75 113 GLN A O 1
ATOM 805 N N . ASN A 1 114 ? -2.806 -2.992 1.572 1.00 89.19 114 ASN A N 1
ATOM 806 C CA . ASN A 1 114 ? -1.476 -2.569 1.165 1.00 89.19 114 ASN A CA 1
ATOM 807 C C . ASN A 1 114 ? -1.423 -1.032 1.119 1.00 89.19 114 ASN A C 1
ATOM 809 O O . ASN A 1 114 ? -2.209 -0.415 0.398 1.00 89.19 114 ASN A O 1
ATOM 813 N N . TYR A 1 115 ? -0.507 -0.416 1.868 1.00 91.94 115 TYR A N 1
ATOM 814 C CA . TYR A 1 115 ? -0.387 1.041 1.986 1.00 91.94 115 TYR A CA 1
ATOM 815 C C . TYR A 1 115 ? 1.081 1.493 1.937 1.00 91.94 115 TYR A C 1
ATOM 817 O O . TYR A 1 115 ? 1.993 0.733 2.256 1.00 91.94 115 TYR A O 1
ATOM 825 N N . VAL A 1 116 ? 1.312 2.749 1.544 1.00 92.62 116 VAL A N 1
ATOM 826 C CA . VAL A 1 116 ? 2.630 3.407 1.568 1.00 92.62 116 VAL A CA 1
ATOM 827 C C . VAL A 1 116 ? 2.449 4.824 2.101 1.00 92.62 116 VAL A C 1
ATOM 829 O O . VAL A 1 116 ? 1.539 5.532 1.674 1.00 92.62 116 VAL A O 1
ATOM 832 N N . ILE A 1 117 ? 3.315 5.243 3.024 1.00 90.62 117 ILE A N 1
ATOM 833 C CA . ILE A 1 117 ? 3.292 6.592 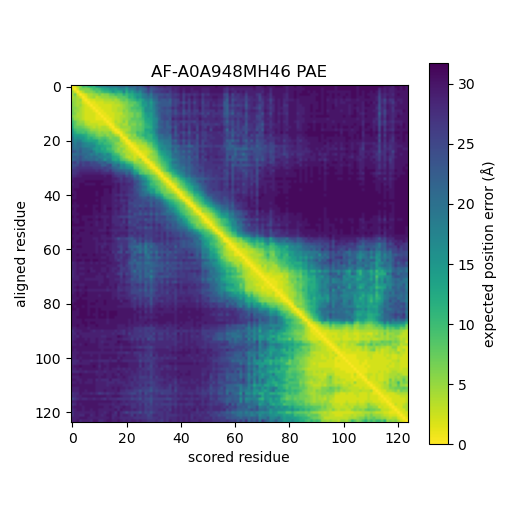3.600 1.00 90.62 117 ILE A CA 1
ATOM 834 C C . ILE A 1 117 ? 4.373 7.435 2.920 1.00 90.62 117 ILE A C 1
ATOM 836 O O . ILE A 1 117 ? 5.537 7.041 2.865 1.00 90.62 117 ILE A O 1
ATOM 840 N N . ALA A 1 118 ? 3.985 8.589 2.375 1.00 94.12 118 ALA A N 1
ATOM 841 C CA . ALA A 1 118 ? 4.918 9.497 1.718 1.00 94.12 118 ALA A CA 1
ATOM 842 C C . ALA A 1 118 ? 5.841 10.202 2.740 1.00 94.12 118 ALA A C 1
ATOM 844 O O . ALA A 1 118 ? 5.394 10.488 3.852 1.00 94.12 118 ALA A O 1
ATOM 845 N N . PRO A 1 119 ? 7.080 10.591 2.367 1.00 86.69 119 PRO A N 1
ATOM 846 C CA . PRO A 1 119 ? 8.068 11.182 3.288 1.00 86.69 119 PRO A CA 1
ATOM 847 C C . PRO A 1 119 ? 7.694 12.522 3.959 1.00 86.69 119 PRO A C 1
ATOM 849 O O . PRO A 1 119 ? 8.476 13.043 4.746 1.00 86.69 119 PRO A O 1
ATOM 852 N N . GLY A 1 120 ? 6.534 13.108 3.652 1.00 89.75 120 GLY A N 1
ATOM 853 C CA . GLY A 1 120 ? 6.066 14.383 4.212 1.00 89.75 120 GLY A CA 1
ATOM 854 C C . GLY A 1 120 ? 4.864 14.267 5.149 1.00 89.75 120 GLY A C 1
ATOM 855 O O . GLY A 1 120 ? 4.350 15.287 5.597 1.00 89.75 120 GLY A O 1
ATOM 856 N N . VAL A 1 121 ? 4.378 13.056 5.425 1.00 89.50 121 VAL A N 1
ATOM 857 C CA . VAL A 1 121 ? 3.228 12.864 6.316 1.00 89.50 121 VAL A CA 1
ATOM 858 C C . VAL A 1 121 ? 3.702 13.021 7.754 1.00 89.50 121 VAL A C 1
ATOM 860 O O . VAL A 1 121 ? 4.531 12.247 8.214 1.00 89.50 121 VAL A O 1
ATOM 863 N N . GLN A 1 122 ? 3.224 14.042 8.460 1.00 89.94 122 GLN A N 1
ATOM 864 C CA . GLN A 1 122 ? 3.624 14.339 9.837 1.00 89.94 122 GLN A CA 1
ATOM 865 C C . GLN A 1 122 ? 2.441 14.928 10.606 1.00 89.94 122 GLN A C 1
ATOM 867 O O . GLN A 1 122 ? 1.545 15.526 10.012 1.00 89.94 122 GLN A O 1
ATOM 872 N N . GLY A 1 123 ? 2.450 14.752 11.925 1.00 90.06 123 GLY A N 1
ATOM 873 C CA . GLY A 1 123 ? 1.405 15.229 12.824 1.00 90.06 123 GLY A CA 1
ATOM 874 C C . GLY A 1 123 ? 1.138 14.255 13.968 1.00 90.06 123 GLY A C 1
ATOM 875 O O . GLY A 1 123 ? 1.589 13.102 13.938 1.00 90.06 123 GLY A O 1
ATOM 876 N N . THR A 1 124 ? 0.392 14.755 14.945 1.00 83.31 124 THR A N 1
ATOM 877 C CA . THR A 1 124 ? -0.168 14.048 16.103 1.00 83.31 124 THR A CA 1
ATOM 878 C C . THR A 1 124 ? -1.646 14.377 16.191 1.00 83.31 124 THR A C 1
ATOM 880 O O . THR A 1 124 ? -1.941 15.582 16.010 1.00 83.31 124 THR A O 1
#

Foldseek 3Di:
DPPVVVVVVVVVVVVVVVPDDPDPPDDPPDPDPDDDDDDDDPDDDDDDDDDDDCDPDDDDDDDDDPPDPDPVVVVPDDDPDLPVQDPDDDDDDDDPHWPVVVCCVPQCVRSVHDDDDDPPRTDD

pLDDT: mean 74.6, std 13.9, range [48.56, 94.12]

Sequence (124 aa):
MTLRLFPVSFLVALLVGCTTVPAPEVRRDAVLGSHQVVAGDGSHAGVDAEPLGTSSAPQAVIRRGTGTMINRSAAAAPQPSLGNASTGNATFNFEGESVHAVVKAILGDFLGQNYVIAPGVQGT

Solvent-accessible surface area (backbone atoms only — not comparable to full-atom values): 9017 Å² total; per-residue (Å²): 145,64,81,78,54,54,64,56,54,53,52,55,56,59,61,63,61,78,73,76,68,83,76,82,84,78,81,78,82,68,90,64,81,91,72,88,77,86,75,77,92,76,86,70,80,84,76,90,77,79,83,78,72,93,65,84,71,88,75,84,81,84,77,81,78,89,85,70,93,66,64,60,74,67,71,66,49,78,74,86,70,65,81,80,37,70,93,64,92,79,90,84,85,79,78,87,43,44,50,67,56,55,50,39,49,47,39,40,73,59,53,67,46,92,82,84,85,62,100,80,77,78,59,98

Secondary structure (DSSP, 8-state):
--TTSHHHHHHHHHHHHTT-PPPP--------TT----------PPP---------PPP-------S--S-HHHHTSPPPPGGGS--S------SS--HHHHHIIIIIIIT-------TT----

Radius of gyration: 31.31 Å; Cα contacts (8 Å, |Δi|>4): 31; chains: 1; bounding box: 79×42×62 Å

Mean predicted aligned error: 21.34 Å